Protein AF-A0A8T9CZD0-F1 (afdb_monomer_lite)

Organism: Escherichia coli (NCBI:txid562)

Structure (mmCIF, N/CA/C/O backbone):
data_AF-A0A8T9CZD0-F1
#
_entry.id   AF-A0A8T9CZD0-F1
#
loop_
_atom_site.group_PDB
_atom_site.id
_atom_site.type_symbol
_atom_site.label_atom_id
_atom_site.label_alt_id
_atom_site.label_comp_id
_atom_site.label_asym_id
_atom_site.label_entity_id
_atom_site.label_seq_id
_atom_site.pdbx_PDB_ins_code
_atom_site.Cartn_x
_atom_site.Cartn_y
_atom_site.Cartn_z
_atom_site.occupancy
_atom_site.B_iso_or_equiv
_atom_site.auth_seq_id
_atom_site.auth_comp_id
_atom_site.auth_asym_id
_atom_site.auth_atom_id
_atom_site.pdbx_PDB_model_num
ATOM 1 N N . SER A 1 1 ? 1.622 -8.936 -2.419 1.00 74.44 1 SER A N 1
ATOM 2 C CA . SER A 1 1 ? 1.740 -7.766 -1.523 1.00 74.44 1 SER A CA 1
ATOM 3 C C . SER A 1 1 ? 1.868 -8.251 -0.100 1.00 74.44 1 SER A C 1
ATOM 5 O O . SER A 1 1 ? 1.095 -9.129 0.276 1.00 74.44 1 SER A O 1
ATOM 7 N N . ARG A 1 2 ? 2.812 -7.713 0.666 1.00 86.38 2 ARG A N 1
ATOM 8 C CA . ARG A 1 2 ? 3.108 -8.151 2.034 1.00 86.38 2 ARG A CA 1
ATOM 9 C C . ARG A 1 2 ? 2.727 -7.043 3.013 1.00 86.38 2 ARG A C 1
ATOM 11 O O . ARG A 1 2 ? 2.985 -5.882 2.730 1.00 86.38 2 ARG A O 1
ATOM 18 N N . TYR A 1 3 ? 2.105 -7.383 4.136 1.00 86.06 3 TYR A N 1
ATOM 19 C CA . TYR A 1 3 ? 1.911 -6.429 5.230 1.00 86.06 3 TYR A CA 1
ATOM 20 C C . TYR A 1 3 ? 3.156 -6.446 6.112 1.00 86.06 3 TYR A C 1
ATOM 22 O O . TYR A 1 3 ? 3.623 -7.519 6.498 1.00 86.06 3 TYR A O 1
ATOM 30 N N . ILE A 1 4 ? 3.723 -5.268 6.361 1.00 87.50 4 ILE A N 1
ATOM 31 C CA . ILE A 1 4 ? 4.886 -5.102 7.244 1.00 87.50 4 ILE A CA 1
ATOM 32 C C . ILE A 1 4 ? 4.409 -4.666 8.624 1.00 87.50 4 ILE A C 1
ATOM 34 O O . ILE A 1 4 ? 4.898 -5.161 9.633 1.00 87.50 4 ILE A O 1
ATOM 38 N N . THR A 1 5 ? 3.414 -3.784 8.653 1.00 88.38 5 THR A N 1
ATOM 39 C CA . THR A 1 5 ? 2.662 -3.423 9.855 1.00 88.38 5 THR A CA 1
ATOM 40 C C . THR A 1 5 ? 1.169 -3.478 9.543 1.00 88.38 5 THR A C 1
ATOM 42 O O . THR A 1 5 ? 0.782 -3.549 8.374 1.00 88.38 5 THR A O 1
ATOM 45 N N . ASP A 1 6 ? 0.319 -3.376 10.566 1.00 84.25 6 ASP A N 1
ATOM 46 C CA . ASP A 1 6 ? -1.145 -3.334 10.392 1.00 84.25 6 ASP A CA 1
ATOM 47 C C . ASP A 1 6 ? -1.610 -2.165 9.507 1.00 84.25 6 ASP A C 1
ATOM 49 O O . ASP A 1 6 ? -2.686 -2.193 8.915 1.00 84.25 6 ASP A O 1
ATOM 53 N N . THR A 1 7 ? -0.778 -1.128 9.395 1.00 87.44 7 THR A N 1
ATOM 54 C CA . THR A 1 7 ? -1.053 0.093 8.634 1.00 87.44 7 THR A CA 1
ATOM 55 C C . THR A 1 7 ? -0.238 0.223 7.355 1.00 87.44 7 THR A C 1
ATOM 57 O O . THR A 1 7 ? -0.618 1.028 6.508 1.00 87.44 7 THR A O 1
ATOM 60 N N . THR A 1 8 ? 0.863 -0.523 7.200 1.00 90.25 8 THR A N 1
ATOM 61 C CA . THR A 1 8 ? 1.810 -0.363 6.086 1.00 90.25 8 THR A CA 1
ATOM 62 C C . THR A 1 8 ? 1.921 -1.640 5.268 1.00 90.25 8 THR A C 1
ATOM 64 O O . THR A 1 8 ? 2.308 -2.704 5.765 1.00 90.25 8 THR A O 1
ATOM 67 N N . LYS A 1 9 ? 1.630 -1.511 3.975 1.00 92.56 9 LYS A N 1
ATOM 68 C CA . LYS A 1 9 ? 1.656 -2.584 2.989 1.00 92.56 9 LYS A CA 1
ATOM 69 C C . LYS A 1 9 ? 2.748 -2.339 1.959 1.00 92.56 9 LYS A C 1
ATOM 71 O O . LYS A 1 9 ? 2.847 -1.275 1.358 1.00 92.56 9 LYS A O 1
ATOM 76 N N . GLU A 1 10 ? 3.532 -3.372 1.722 1.00 93.56 10 GLU A N 1
ATOM 77 C CA . GLU A 1 10 ? 4.539 -3.435 0.680 1.00 93.56 10 GLU A CA 1
ATOM 78 C C . GLU A 1 10 ? 3.944 -4.036 -0.600 1.00 93.56 10 GLU A C 1
ATOM 80 O O . GLU A 1 10 ? 3.281 -5.093 -0.593 1.00 93.56 10 GLU A O 1
ATOM 85 N N . ARG A 1 11 ? 4.209 -3.376 -1.728 1.00 93.50 11 ARG A N 1
ATOM 86 C CA . ARG A 1 11 ? 3.797 -3.835 -3.053 1.00 93.50 11 ARG A CA 1
ATOM 87 C C . ARG A 1 11 ? 4.986 -3.847 -4.005 1.00 93.50 11 ARG A C 1
ATOM 89 O O . ARG A 1 11 ? 5.681 -2.851 -4.159 1.00 93.50 11 ARG A O 1
ATOM 96 N N . TYR A 1 12 ? 5.181 -4.996 -4.640 1.00 93.12 12 TYR A N 1
ATOM 97 C CA . TYR A 1 12 ? 6.145 -5.178 -5.716 1.00 93.12 12 TYR A CA 1
ATOM 98 C C . TYR A 1 12 ? 5.500 -4.753 -7.026 1.00 93.12 12 TYR A C 1
ATOM 100 O O . TYR A 1 12 ? 4.365 -5.149 -7.312 1.00 93.12 12 TYR A O 1
ATOM 108 N N . HIS A 1 13 ? 6.239 -3.985 -7.813 1.00 93.56 13 HIS A N 1
ATOM 109 C CA . HIS A 1 13 ? 5.826 -3.527 -9.128 1.00 93.56 13 HIS A CA 1
ATOM 110 C C . HIS A 1 13 ? 6.893 -3.887 -10.140 1.00 93.56 13 HIS A C 1
ATOM 112 O O . HIS A 1 13 ? 8.076 -3.618 -9.933 1.00 93.56 13 HIS A O 1
ATOM 118 N N . GLN A 1 14 ? 6.457 -4.476 -11.244 1.00 93.88 14 GLN A N 1
ATOM 119 C CA . GLN A 1 14 ? 7.293 -4.697 -12.409 1.00 93.88 14 GLN A CA 1
ATOM 120 C C . GLN A 1 14 ? 6.946 -3.629 -13.445 1.00 93.88 14 GLN A C 1
ATOM 122 O O . GLN A 1 14 ? 5.774 -3.433 -13.779 1.00 93.88 14 GLN A O 1
ATOM 127 N N . CYS A 1 15 ? 7.958 -2.912 -13.921 1.00 93.44 15 CYS A N 1
ATOM 128 C CA . CYS A 1 15 ? 7.802 -1.940 -14.990 1.00 93.44 15 CYS A CA 1
ATOM 129 C C . CYS A 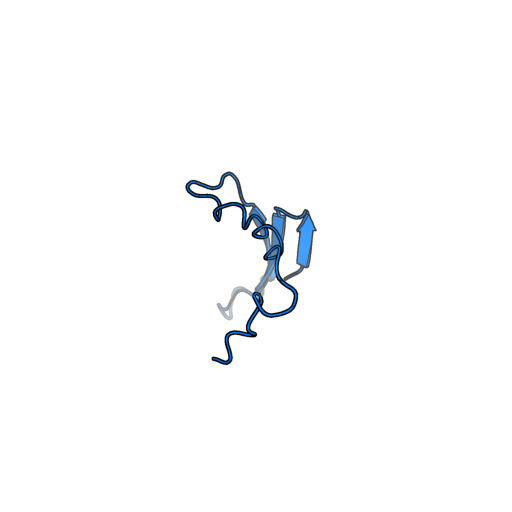1 15 ? 7.329 -2.664 -16.264 1.00 93.44 15 CYS A C 1
ATOM 131 O O . CYS A 1 15 ? 7.895 -3.677 -16.663 1.00 93.44 15 CYS A O 1
ATOM 133 N N . GLN A 1 16 ? 6.253 -2.161 -16.874 1.00 93.00 16 GLN A N 1
ATOM 134 C CA . GLN A 1 16 ? 5.631 -2.779 -18.055 1.00 93.00 16 GLN A CA 1
ATOM 135 C C . GLN A 1 16 ? 6.281 -2.341 -19.372 1.00 93.00 16 GLN A C 1
ATOM 137 O O . GLN A 1 16 ? 6.025 -2.926 -20.421 1.00 93.00 16 GLN A O 1
ATOM 142 N N . ASN A 1 17 ? 7.095 -1.285 -19.341 1.00 93.94 17 ASN A N 1
ATOM 143 C CA . ASN A 1 17 ? 7.807 -0.825 -20.522 1.00 93.94 17 ASN A CA 1
ATOM 144 C C . ASN A 1 17 ? 8.940 -1.810 -20.841 1.00 93.94 17 ASN A C 1
ATOM 146 O O . ASN A 1 17 ? 9.805 -2.054 -20.006 1.00 93.94 17 ASN A O 1
ATOM 150 N N . VAL A 1 18 ? 8.955 -2.328 -22.070 1.00 89.00 18 VAL A N 1
ATOM 151 C CA . VAL A 1 18 ? 9.925 -3.327 -22.552 1.00 89.00 18 VAL A CA 1
ATOM 152 C C . VAL A 1 18 ? 11.388 -2.888 -22.423 1.00 89.00 18 VAL A C 1
ATOM 154 O O . VAL A 1 18 ? 12.264 -3.729 -22.258 1.00 89.00 18 VAL A O 1
ATOM 157 N N . ASN A 1 19 ? 11.655 -1.581 -22.439 1.00 94.50 19 ASN A N 1
ATOM 158 C CA . ASN A 1 19 ? 13.002 -1.017 -22.292 1.00 94.50 19 ASN A CA 1
ATOM 159 C C . ASN A 1 19 ? 13.388 -0.762 -20.824 1.00 94.50 19 ASN A C 1
ATOM 161 O O . ASN A 1 19 ? 14.517 -0.389 -20.524 1.00 94.50 19 ASN A O 1
ATOM 165 N N . CYS A 1 20 ? 12.440 -0.920 -19.905 1.00 82.38 20 CYS A N 1
ATOM 166 C CA . CYS A 1 20 ? 12.560 -0.650 -18.483 1.00 82.38 20 CYS A CA 1
ATOM 167 C C . CYS A 1 20 ? 12.267 -1.967 -17.769 1.00 82.38 20 CYS A C 1
ATOM 169 O O . CYS A 1 20 ? 11.178 -2.202 -17.274 1.00 82.38 20 CYS A O 1
ATOM 171 N N . SER A 1 21 ? 13.234 -2.874 -17.710 1.00 87.56 21 SER A N 1
ATOM 172 C CA . SER A 1 21 ? 13.112 -4.151 -16.989 1.00 87.56 21 SER A CA 1
ATOM 173 C C . SER A 1 21 ? 13.191 -3.981 -15.460 1.00 87.56 21 SER A C 1
ATOM 175 O O . SER A 1 21 ? 13.685 -4.853 -14.746 1.00 87.56 21 SER A O 1
ATOM 177 N N . ALA A 1 22 ? 12.774 -2.826 -14.940 1.00 91.62 22 ALA A N 1
ATOM 178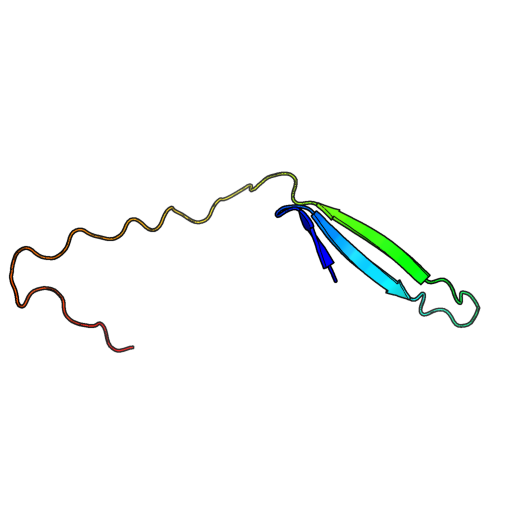 C CA . ALA A 1 22 ? 12.916 -2.478 -13.537 1.00 91.62 22 ALA A CA 1
ATOM 179 C C . ALA A 1 22 ? 11.833 -3.156 -12.695 1.00 91.62 22 ALA A C 1
ATOM 181 O O . ALA A 1 22 ? 10.654 -3.167 -13.050 1.00 91.62 22 ALA A O 1
ATOM 182 N N . THR A 1 23 ? 12.235 -3.670 -11.536 1.00 93.19 23 THR A N 1
ATOM 183 C CA . THR A 1 23 ? 11.314 -4.082 -10.477 1.00 93.19 23 THR A CA 1
ATOM 184 C C . THR A 1 23 ? 11.576 -3.201 -9.271 1.00 93.19 23 THR A C 1
ATOM 186 O O . THR A 1 23 ? 12.727 -3.028 -8.872 1.00 93.19 23 THR A O 1
ATOM 189 N N . PHE A 1 24 ? 10.528 -2.618 -8.708 1.00 92.75 24 PHE A N 1
ATOM 190 C CA . PHE A 1 24 ? 10.638 -1.712 -7.573 1.00 92.75 24 PHE A CA 1
ATOM 191 C C . PHE A 1 24 ? 9.575 -2.023 -6.526 1.00 92.75 24 PHE A C 1
ATOM 193 O O . PHE A 1 24 ? 8.558 -2.667 -6.795 1.00 92.75 24 PHE A O 1
ATOM 200 N N . ILE A 1 25 ? 9.846 -1.578 -5.307 1.00 93.38 25 ILE A N 1
ATOM 201 C CA . ILE A 1 25 ? 9.005 -1.804 -4.138 1.00 93.38 25 ILE A CA 1
ATOM 202 C C . ILE A 1 25 ? 8.430 -0.461 -3.709 1.00 93.38 25 ILE A C 1
ATOM 204 O O . ILE A 1 25 ? 9.167 0.514 -3.568 1.00 93.38 25 ILE A O 1
ATOM 208 N N . THR A 1 26 ? 7.121 -0.412 -3.477 1.00 93.44 26 THR A N 1
ATOM 209 C CA . THR A 1 26 ? 6.454 0.755 -2.889 1.00 93.44 26 THR A CA 1
ATOM 210 C C . THR A 1 26 ? 5.858 0.403 -1.536 1.00 93.44 26 THR A C 1
ATOM 212 O O . THR A 1 26 ? 5.319 -0.692 -1.354 1.00 93.44 26 THR A O 1
ATOM 215 N N . TYR A 1 27 ? 5.880 1.372 -0.626 1.00 92.75 27 TYR A N 1
ATOM 216 C CA . TYR A 1 27 ? 5.226 1.288 0.674 1.00 92.75 27 TYR A CA 1
ATOM 217 C C . TYR A 1 27 ? 3.973 2.162 0.659 1.00 92.75 27 TYR A C 1
ATOM 219 O O . TYR A 1 27 ? 4.056 3.371 0.451 1.00 92.75 27 TYR A O 1
ATOM 227 N N . GLU A 1 28 ? 2.815 1.549 0.872 1.00 90.12 28 GLU A N 1
ATOM 228 C CA . GLU A 1 28 ? 1.535 2.236 1.048 1.00 90.12 28 GLU A CA 1
ATOM 229 C C . GLU A 1 28 ? 1.174 2.197 2.538 1.00 90.12 28 GLU A C 1
ATOM 231 O O . GLU A 1 28 ? 1.107 1.111 3.118 1.00 90.12 28 GLU A O 1
ATOM 236 N N . SER A 1 29 ? 0.953 3.354 3.173 1.00 90.62 29 SER A N 1
ATOM 237 C CA . SER A 1 29 ? 0.592 3.441 4.594 1.00 90.62 29 SER A CA 1
ATOM 238 C C . SER A 1 29 ? -0.732 4.174 4.829 1.00 90.62 29 SER A C 1
ATOM 240 O O . SER A 1 29 ? -1.042 5.181 4.190 1.00 90.62 29 SER A O 1
ATOM 242 N N . VAL A 1 30 ? -1.538 3.665 5.765 1.00 89.12 30 VAL A N 1
ATOM 243 C CA . VAL A 1 30 ? -2.793 4.301 6.193 1.00 89.12 30 VAL A CA 1
ATOM 244 C C . VAL A 1 30 ? -2.481 5.382 7.228 1.00 89.12 30 VAL A C 1
ATOM 246 O O . VAL A 1 30 ? -2.125 5.072 8.361 1.00 89.12 30 VAL A O 1
ATOM 249 N N . GLN A 1 31 ? -2.627 6.657 6.850 1.00 86.75 31 GLN A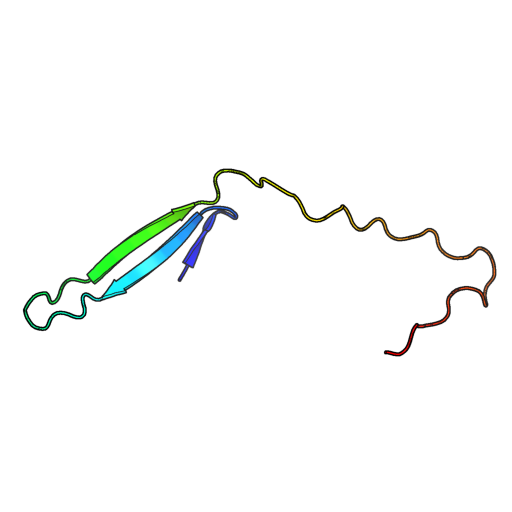 N 1
ATOM 250 C CA . GLN A 1 31 ? -2.303 7.782 7.738 1.00 86.75 31 GLN A CA 1
ATOM 251 C C . GLN A 1 31 ? -3.393 8.051 8.786 1.00 86.75 31 GLN A C 1
ATOM 253 O O . GLN A 1 31 ? -3.102 8.170 9.973 1.00 86.75 31 GLN A O 1
ATOM 258 N N . ARG A 1 32 ? -4.653 8.198 8.356 1.00 85.56 32 ARG A N 1
ATOM 259 C CA . ARG A 1 32 ? -5.793 8.423 9.255 1.00 85.56 32 ARG A CA 1
ATOM 260 C C . ARG A 1 32 ? -7.099 7.958 8.626 1.00 85.56 32 ARG A C 1
ATOM 262 O O . ARG A 1 32 ? -7.270 8.035 7.413 1.00 85.56 32 ARG A O 1
ATOM 269 N N . TYR A 1 33 ? -8.039 7.560 9.473 1.00 84.75 33 TYR A N 1
ATOM 270 C CA . TYR A 1 33 ? -9.414 7.277 9.076 1.00 84.75 33 TYR A CA 1
ATOM 271 C C . TYR A 1 33 ? -10.248 8.554 9.204 1.00 84.75 33 TYR A C 1
ATOM 273 O O . TYR A 1 33 ? -10.326 9.122 10.291 1.00 84.75 33 TYR A O 1
ATOM 281 N N . ILE A 1 34 ? -10.856 9.012 8.105 1.00 88.06 34 ILE A N 1
ATOM 282 C CA . ILE A 1 34 ? -11.811 10.140 8.126 1.00 88.06 34 ILE A CA 1
ATOM 283 C C . ILE A 1 34 ? -13.127 9.693 8.776 1.00 88.06 34 ILE A C 1
ATOM 285 O O . ILE A 1 34 ? -13.740 10.441 9.528 1.00 88.06 34 ILE A O 1
ATOM 289 N N . VAL A 1 35 ? -13.516 8.442 8.533 1.00 86.81 35 VAL A N 1
ATOM 290 C CA . VAL A 1 35 ? -14.647 7.774 9.174 1.00 86.81 35 VAL A CA 1
ATOM 291 C C . VAL A 1 35 ? -14.162 6.403 9.622 1.00 86.81 35 VAL A C 1
ATOM 293 O O . VAL A 1 35 ? -13.574 5.664 8.831 1.00 86.81 35 VAL A O 1
ATOM 296 N N . LYS A 1 36 ? -14.367 6.077 10.899 1.00 78.50 36 LYS A N 1
ATOM 297 C CA . LYS A 1 36 ? -14.162 4.720 11.410 1.00 78.50 36 LYS A CA 1
ATOM 298 C C . LYS A 1 36 ? -15.484 3.959 11.287 1.00 78.50 36 LYS A C 1
ATOM 300 O O . LYS A 1 36 ? -16.526 4.572 11.525 1.00 78.50 36 LYS A O 1
ATOM 305 N N . PRO A 1 37 ? -15.469 2.661 10.934 1.00 79.69 37 PRO A N 1
ATOM 306 C CA . PRO A 1 37 ? -16.649 1.820 11.095 1.00 79.69 37 PRO A CA 1
ATOM 307 C C . PRO A 1 37 ? -17.179 1.986 12.521 1.00 79.69 37 PRO A C 1
ATOM 309 O O . PRO A 1 37 ? -16.385 2.000 13.465 1.00 79.69 37 PRO A O 1
ATOM 312 N N . GLY A 1 38 ? -18.492 2.175 12.668 1.00 77.00 38 GLY A N 1
ATOM 313 C CA . GLY A 1 38 ? -19.113 2.245 13.987 1.00 77.00 38 GLY A CA 1
ATOM 314 C C . GLY A 1 38 ? -18.779 0.983 14.778 1.00 77.00 38 GLY A C 1
ATOM 315 O O . GLY A 1 38 ? -18.776 -0.114 14.218 1.00 77.00 38 GLY A O 1
ATOM 316 N N . GLU A 1 39 ? -18.458 1.142 16.058 1.00 73.69 39 GLU A N 1
ATOM 317 C CA . GLU A 1 39 ? -18.204 0.011 16.942 1.00 73.69 39 GLU A CA 1
ATOM 318 C C . GLU A 1 39 ? -19.478 -0.838 17.008 1.00 73.69 39 GLU A C 1
ATOM 320 O O . GLU A 1 39 ? -20.534 -0.375 17.445 1.00 73.69 39 GLU A O 1
ATOM 325 N N . VAL A 1 40 ? -19.411 -2.068 16.491 1.00 72.38 40 VAL A N 1
ATOM 326 C CA . VAL A 1 40 ? -20.539 -2.998 16.553 1.00 72.38 40 VAL A CA 1
ATOM 327 C C . VAL A 1 40 ? -20.615 -3.500 17.986 1.00 72.38 40 VAL A C 1
ATOM 329 O O . VAL A 1 40 ? -19.985 -4.490 18.353 1.00 72.38 40 VAL A O 1
ATOM 332 N N . HIS A 1 41 ? -21.368 -2.793 18.821 1.00 73.69 41 HIS A N 1
ATOM 333 C CA . HIS A 1 41 ? -21.694 -3.291 20.145 1.00 73.69 41 HIS A CA 1
ATOM 334 C C . HIS A 1 41 ? -22.650 -4.470 19.999 1.00 73.69 41 HIS A C 1
ATOM 336 O O . HIS A 1 41 ? -23.752 -4.334 19.461 1.00 73.69 41 HIS A O 1
ATOM 342 N N . ALA A 1 42 ? -22.227 -5.633 20.495 1.00 73.19 42 ALA A N 1
ATOM 343 C CA . ALA A 1 42 ? -23.127 -6.759 20.656 1.00 73.19 42 ALA A CA 1
ATOM 344 C C . ALA A 1 42 ? -24.306 -6.308 21.527 1.00 73.19 42 ALA A C 1
ATOM 346 O O . ALA A 1 42 ? -24.127 -5.812 22.644 1.00 73.19 42 ALA A O 1
ATOM 347 N N . VAL A 1 43 ? -25.519 -6.442 20.994 1.00 76.25 43 VAL A N 1
ATOM 348 C CA . VAL A 1 43 ? -26.732 -6.145 21.752 1.00 76.25 43 VAL A CA 1
ATOM 349 C C . VAL A 1 43 ? -26.804 -7.120 22.926 1.00 76.25 43 VAL A C 1
ATOM 351 O O . VAL A 1 43 ? -26.430 -8.288 22.801 1.00 76.25 43 VAL A O 1
ATOM 354 N N . ARG A 1 44 ? -27.266 -6.639 24.087 1.00 74.56 44 ARG A N 1
ATOM 355 C CA . ARG A 1 44 ? -27.495 -7.503 25.251 1.00 74.56 44 ARG A CA 1
ATOM 356 C C . ARG A 1 44 ? -28.405 -8.676 24.853 1.00 74.56 44 ARG A C 1
ATOM 358 O O . ARG A 1 44 ? -29.396 -8.430 24.162 1.00 74.56 44 ARG A O 1
ATOM 365 N N . PRO A 1 45 ? -28.116 -9.913 25.304 1.00 76.19 45 PRO A N 1
ATOM 366 C CA . PRO A 1 45 ? -29.006 -11.045 25.080 1.00 76.19 45 PRO A CA 1
ATOM 367 C C . PRO A 1 45 ? -30.414 -10.708 25.566 1.00 76.19 45 PRO A C 1
ATOM 369 O O . PRO A 1 45 ? -30.579 -10.078 26.618 1.00 76.19 45 PRO A O 1
ATOM 372 N N . HIS A 1 46 ? -31.430 -11.103 24.800 1.00 74.50 46 HIS A N 1
ATOM 373 C CA . HIS A 1 46 ? -32.804 -10.917 25.241 1.00 74.50 46 HIS A CA 1
ATOM 374 C C . HIS A 1 46 ? -33.021 -11.661 26.572 1.00 74.50 46 HIS A C 1
ATOM 376 O O . HIS A 1 46 ? -32.563 -12.792 26.720 1.00 74.50 46 HIS A O 1
ATOM 382 N N . PRO A 1 47 ? -33.725 -11.056 27.545 1.00 76.38 47 PRO A N 1
ATOM 383 C CA . PRO A 1 47 ? -33.909 -11.647 28.872 1.00 76.38 47 PRO A CA 1
ATOM 384 C C . PRO A 1 47 ? -34.789 -12.907 28.862 1.00 76.38 47 PRO A C 1
ATOM 386 O O . PRO A 1 47 ? -34.824 -13.638 29.847 1.00 76.38 47 PRO A O 1
ATOM 389 N N . LEU A 1 48 ? -35.512 -13.157 27.766 1.00 77.31 48 LEU A N 1
ATOM 390 C CA . LEU A 1 48 ? -36.386 -14.313 27.605 1.00 77.31 48 LEU A CA 1
ATOM 391 C C . LEU A 1 48 ? -35.693 -15.405 26.775 1.00 77.31 48 LEU A C 1
ATOM 393 O O . LEU A 1 48 ? -35.138 -15.084 25.720 1.00 77.31 48 LEU A O 1
ATOM 397 N N . PRO A 1 49 ? -35.813 -16.690 27.161 1.00 67.25 49 PRO A N 1
ATOM 398 C CA . PRO A 1 49 ? -35.223 -17.817 26.430 1.00 67.25 49 PRO A CA 1
ATOM 399 C C . PRO A 1 49 ? -35.636 -17.921 24.951 1.00 67.25 49 PRO A C 1
ATOM 401 O O . PRO A 1 49 ? -34.925 -18.525 24.159 1.00 67.25 49 PRO A O 1
ATOM 404 N N . SER A 1 50 ? -36.772 -17.331 24.565 1.00 66.94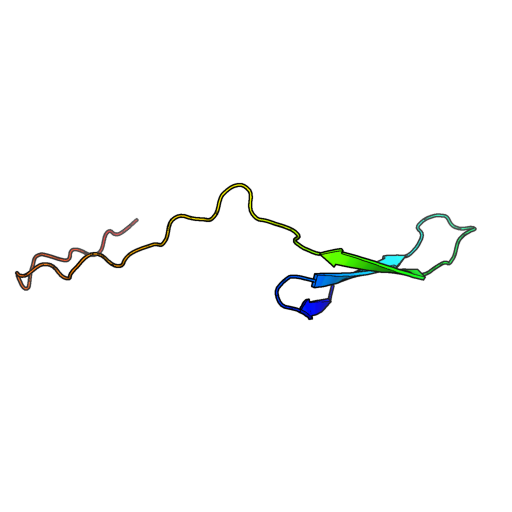 50 SER A N 1
ATOM 405 C CA . SER A 1 50 ? -37.312 -17.340 23.198 1.00 66.94 50 SER A CA 1
ATOM 406 C C . SER A 1 50 ? -37.096 -16.032 22.422 1.00 66.94 50 SER A C 1
ATOM 408 O O . SER A 1 50 ? -37.640 -15.878 21.332 1.00 66.94 50 SER A O 1
ATOM 410 N N . GLY A 1 51 ? -36.375 -15.055 22.985 1.00 64.94 51 GLY A N 1
ATOM 411 C CA . GLY A 1 51 ? -36.283 -13.705 22.415 1.00 64.94 51 GLY A CA 1
ATOM 412 C C . GLY A 1 51 ? -35.255 -13.546 21.293 1.00 64.94 51 GLY A C 1
ATOM 413 O O . GLY A 1 51 ? -35.382 -12.640 20.478 1.00 64.94 51 GLY A O 1
ATOM 414 N N . GLN A 1 52 ? -34.240 -14.409 21.228 1.00 68.25 52 GLN A N 1
ATOM 415 C CA . GLN A 1 52 ? -33.195 -14.331 20.208 1.00 68.25 52 GLN A CA 1
ATOM 416 C C . GLN A 1 52 ? -33.545 -15.251 19.034 1.00 68.25 52 GLN A C 1
ATOM 418 O O . GLN A 1 52 ? -33.170 -16.421 19.010 1.00 68.25 52 GLN A O 1
ATOM 423 N N . GLN A 1 53 ? -34.301 -14.733 18.066 1.00 68.44 53 GLN A N 1
ATOM 424 C CA . GLN A 1 53 ? -34.518 -15.433 16.80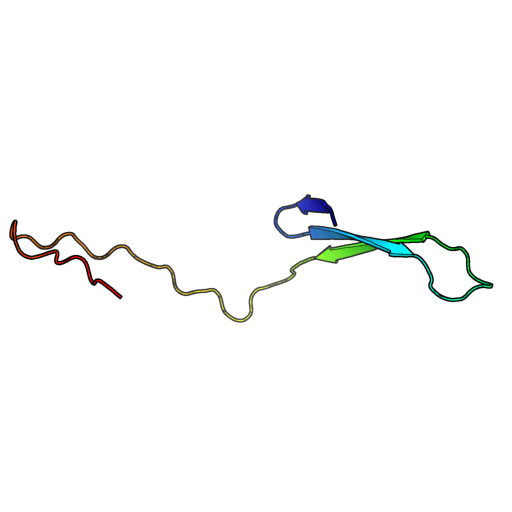1 1.00 68.44 53 GLN A CA 1
ATOM 425 C C . GLN A 1 53 ? -33.302 -15.245 15.890 1.00 68.44 53 GLN A C 1
ATOM 427 O O . GLN A 1 53 ? -32.791 -14.137 15.730 1.00 68.44 53 GLN A O 1
ATOM 432 N N . ILE A 1 54 ? -32.834 -16.340 15.291 1.00 66.31 54 ILE A N 1
ATOM 433 C CA . ILE A 1 54 ? -31.835 -16.297 14.223 1.00 66.31 54 ILE A CA 1
ATOM 434 C C . ILE A 1 54 ? -32.516 -15.615 13.035 1.00 66.31 54 ILE A C 1
ATOM 436 O O . ILE A 1 54 ? -33.476 -16.154 12.481 1.00 66.31 54 ILE A O 1
ATOM 440 N N . MET A 1 55 ? -32.056 -14.417 12.675 1.00 57.22 55 MET A N 1
ATOM 441 C CA . MET A 1 55 ? -32.481 -13.756 11.446 1.00 57.22 55 MET A CA 1
ATOM 442 C C . MET A 1 55 ? -31.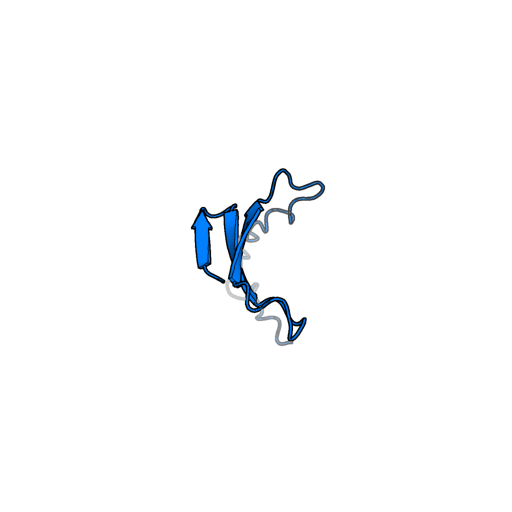873 -14.540 10.282 1.00 57.22 55 MET A C 1
ATOM 444 O O . MET A 1 55 ? -30.713 -14.345 9.935 1.00 57.22 55 MET A O 1
ATOM 448 N N . TRP A 1 56 ? -32.628 -15.499 9.748 1.00 56.62 56 TRP A N 1
ATOM 449 C CA . TRP A 1 56 ? -32.263 -16.188 8.517 1.00 56.62 56 TRP A CA 1
ATOM 450 C C . TRP A 1 56 ? -32.424 -15.207 7.357 1.00 56.62 56 TRP A C 1
ATOM 452 O O . TRP A 1 56 ? -33.533 -14.739 7.093 1.00 56.62 56 TRP A O 1
ATOM 462 N N . MET A 1 57 ? -31.312 -14.889 6.699 1.00 43.25 57 MET A N 1
ATOM 463 C CA . MET A 1 57 ? -31.254 -14.122 5.459 1.00 43.25 57 MET A CA 1
ATOM 464 C C . MET A 1 57 ? -30.259 -14.788 4.518 1.00 43.25 57 MET A C 1
ATOM 466 O O . MET A 1 57 ? -29.215 -15.258 5.025 1.00 43.25 57 MET A O 1
#

pLDDT: mean 82.11, std 11.37, range [43.25, 94.5]

Radius of gyration: 23.01 Å; chains: 1; bounding box: 50×28×51 Å

Secondary structure (DSSP, 8-state):
-EESSSSEEEEEEE--STT---EEEEEEE----SSPPP--PPPPPPSSTT-------

InterPro domains:
  IPR007684 Zinc finger, Ogr/Delta-type [PF04606] (1-34)

Foldseek 3Di:
DDDPDPFKDKDWDADPDPVDRDIDIDIGGDDDDPDDPPDPDDDPPDPDPPPDDDPDD

Sequence (57 aa):
SRYITDTTKERYHQCQNVNCSATFITYESVQRYIVKPGEVHAVRPHPLPSGQQIMWM